Protein AF-S4P9B8-F1 (afdb_monomer_lite)

InterPro domains:
  IPR052207 Max-like/E-box-binding transcription factors [PTHR15741] (2-74)

Structure (mmCIF, N/CA/C/O backbone):
data_AF-S4P9B8-F1
#
_entry.id   AF-S4P9B8-F1
#
loop_
_atom_site.group_PDB
_atom_site.id
_atom_site.type_symbol
_atom_site.label_atom_id
_atom_site.label_alt_id
_atom_site.label_comp_id
_atom_site.label_asym_id
_atom_site.label_entity_id
_atom_site.label_seq_id
_atom_site.pdbx_PDB_ins_code
_atom_site.Cartn_x
_atom_site.Cartn_y
_atom_site.Cartn_z
_atom_site.occupancy
_atom_site.B_iso_or_equiv
_atom_site.auth_seq_id
_atom_site.auth_comp_id
_atom_site.auth_asym_id
_atom_site.auth_atom_id
_atom_site.pdbx_PDB_model_num
ATOM 1 N N . MET A 1 1 ? 5.210 14.756 41.076 1.00 54.75 1 MET A N 1
ATOM 2 C CA . MET A 1 1 ? 4.524 14.695 39.761 1.00 54.75 1 MET A CA 1
ATOM 3 C C . MET A 1 1 ? 4.088 13.280 39.371 1.00 54.75 1 MET A C 1
ATOM 5 O O . MET A 1 1 ? 3.018 13.149 38.800 1.00 54.75 1 MET A O 1
ATOM 9 N N . GLN A 1 2 ? 4.837 12.229 39.725 1.00 55.94 2 GLN A N 1
ATOM 10 C CA . GLN A 1 2 ? 4.508 10.830 39.395 1.00 55.94 2 GLN A CA 1
ATOM 11 C C . GLN A 1 2 ? 3.182 10.325 40.001 1.00 55.94 2 GLN A C 1
ATOM 13 O O . GLN A 1 2 ? 2.366 9.750 39.290 1.00 55.94 2 GLN A O 1
ATOM 18 N N . ALA A 1 3 ? 2.905 10.659 41.266 1.00 63.97 3 ALA A N 1
ATOM 19 C CA . ALA A 1 3 ? 1.678 10.243 41.956 1.00 63.97 3 ALA A CA 1
ATOM 20 C C . ALA A 1 3 ? 0.375 10.754 41.303 1.00 63.97 3 ALA A C 1
ATOM 22 O O . ALA A 1 3 ? -0.666 10.117 41.420 1.00 63.97 3 ALA A O 1
ATOM 23 N N . ASN A 1 4 ? 0.425 11.893 40.602 1.00 68.50 4 ASN A N 1
ATOM 24 C CA . ASN A 1 4 ? -0.734 12.448 39.898 1.00 68.50 4 ASN A CA 1
ATOM 25 C C . ASN A 1 4 ? -1.006 11.664 38.599 1.00 68.50 4 ASN A C 1
ATOM 27 O O . ASN A 1 4 ? -2.139 11.271 38.338 1.00 68.50 4 ASN A O 1
ATOM 31 N N . TYR A 1 5 ? 0.049 11.325 37.849 1.00 68.31 5 TYR A N 1
ATOM 32 C CA . TYR A 1 5 ? -0.064 10.501 36.643 1.00 68.31 5 TYR A CA 1
ATOM 33 C C . TYR A 1 5 ? -0.652 9.117 36.947 1.00 68.31 5 TYR A C 1
ATOM 35 O O . TYR A 1 5 ? -1.571 8.669 36.268 1.00 68.31 5 TYR A O 1
ATOM 43 N N . GLU A 1 6 ? -0.194 8.466 38.018 1.00 74.50 6 GLU A N 1
ATOM 44 C CA . GLU A 1 6 ? -0.714 7.156 38.428 1.00 74.50 6 GLU A CA 1
ATOM 45 C C . GLU A 1 6 ? -2.194 7.203 38.832 1.00 74.50 6 GLU A C 1
ATOM 47 O O . GLU A 1 6 ? -2.940 6.263 38.555 1.00 74.50 6 GLU A O 1
ATOM 52 N N . GLN A 1 7 ? -2.638 8.296 39.458 1.00 73.12 7 GLN A N 1
ATOM 53 C CA . GLN A 1 7 ? -4.046 8.496 39.806 1.00 73.12 7 GLN A CA 1
ATOM 54 C C . GLN A 1 7 ? -4.913 8.730 38.566 1.00 73.12 7 GLN A C 1
ATOM 56 O O . GLN A 1 7 ? -5.989 8.144 38.470 1.00 73.12 7 GLN A O 1
ATOM 61 N N . ILE A 1 8 ? -4.430 9.509 37.592 1.00 71.19 8 ILE A N 1
ATOM 62 C 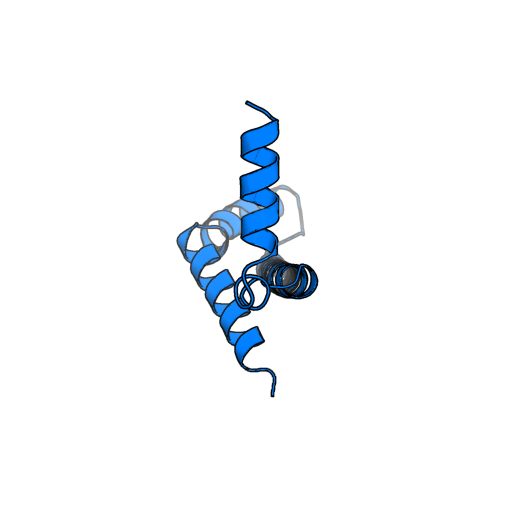CA . ILE A 1 8 ? -5.124 9.723 36.313 1.00 71.19 8 ILE A CA 1
ATOM 63 C C . ILE A 1 8 ? -5.240 8.406 35.536 1.00 71.19 8 ILE A C 1
ATOM 65 O O . ILE A 1 8 ? -6.322 8.076 35.055 1.00 71.19 8 ILE A O 1
ATOM 69 N N . VAL A 1 9 ? -4.162 7.617 35.461 1.00 69.44 9 VAL A N 1
ATOM 70 C CA . VAL A 1 9 ? -4.163 6.305 34.792 1.00 69.44 9 VAL A CA 1
ATOM 71 C C . VAL A 1 9 ? -5.154 5.354 35.467 1.00 69.44 9 VAL A C 1
ATOM 73 O O . VAL A 1 9 ? -5.984 4.750 34.790 1.00 69.44 9 VAL A O 1
ATOM 76 N N . LYS A 1 10 ? -5.137 5.255 36.802 1.00 68.75 10 LYS A N 1
ATOM 77 C CA . LYS A 1 10 ? -6.091 4.412 37.542 1.00 68.75 10 LYS A CA 1
ATOM 78 C C . LYS A 1 10 ? -7.539 4.862 37.339 1.00 68.75 10 LYS A C 1
ATOM 80 O O . LYS A 1 10 ? -8.396 4.008 37.132 1.00 68.75 10 LYS A O 1
ATOM 85 N N . ALA A 1 11 ? -7.795 6.171 37.330 1.00 64.06 11 ALA A N 1
ATOM 86 C CA . ALA A 1 11 ? -9.124 6.727 37.089 1.00 64.06 11 ALA A CA 1
ATOM 87 C C . ALA A 1 11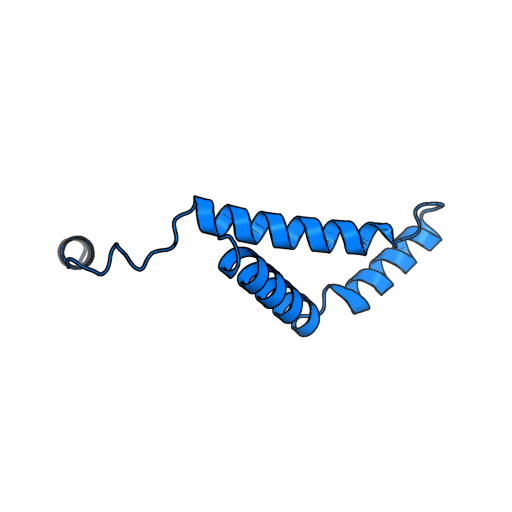 ? -9.629 6.439 35.664 1.00 64.06 11 ALA A C 1
ATOM 89 O O . ALA A 1 11 ? -10.794 6.096 35.491 1.00 64.06 11 ALA A O 1
ATOM 90 N N . GLN A 1 12 ? -8.760 6.501 34.648 1.00 61.72 12 GLN A N 1
ATOM 91 C CA . GLN A 1 12 ? -9.109 6.129 33.270 1.00 61.72 12 GLN A CA 1
ATOM 92 C C . GLN A 1 12 ? -9.444 4.639 33.121 1.00 61.72 12 GLN A C 1
ATOM 94 O O . GLN A 1 12 ? -10.288 4.284 32.302 1.00 61.72 12 GLN A O 1
ATOM 99 N N . HIS A 1 13 ? -8.808 3.770 33.911 1.00 58.91 13 HIS A N 1
ATOM 100 C CA . HIS A 1 13 ? -9.112 2.338 33.936 1.00 58.91 13 HIS A CA 1
ATOM 101 C C . HIS A 1 13 ? -10.373 1.990 34.742 1.00 58.91 13 HIS A C 1
ATOM 103 O O . HIS A 1 13 ? -10.963 0.940 34.500 1.00 58.91 13 HIS A O 1
ATOM 109 N N . SER A 1 14 ? -10.797 2.843 35.681 1.00 58.44 14 SER A N 1
ATOM 110 C CA . SER A 1 14 ? -11.949 2.586 36.553 1.00 58.44 14 SER A CA 1
ATOM 111 C C . SER A 1 14 ? -13.285 3.113 36.026 1.00 58.44 14 SER A C 1
ATOM 113 O O . SER A 1 14 ? -14.289 2.934 36.708 1.00 58.44 14 SER A O 1
ATOM 115 N N . VAL A 1 15 ? -13.330 3.778 34.864 1.00 55.38 15 VAL A N 1
ATOM 116 C CA . VAL A 1 15 ? -14.594 4.219 34.248 1.00 55.38 15 VAL A CA 1
ATOM 117 C C . VAL A 1 15 ? -15.224 3.037 33.498 1.00 55.38 15 VAL A C 1
ATOM 119 O O . VAL A 1 15 ? -14.694 2.638 32.454 1.00 55.38 15 VAL A O 1
ATOM 122 N N . PRO A 1 16 ? -16.351 2.477 33.978 1.00 47.19 16 PRO A N 1
ATOM 123 C CA . PRO A 1 16 ? -17.079 1.443 33.250 1.00 47.19 16 PRO A CA 1
ATOM 124 C C . PRO A 1 16 ? -17.572 2.051 31.929 1.00 47.19 16 PRO A C 1
ATOM 126 O O . PRO A 1 16 ? -18.227 3.091 31.941 1.00 47.19 16 PRO A O 1
ATOM 129 N N . GLY A 1 17 ? -17.189 1.454 30.798 1.00 51.81 17 GLY A N 1
ATOM 130 C CA . GLY A 1 17 ?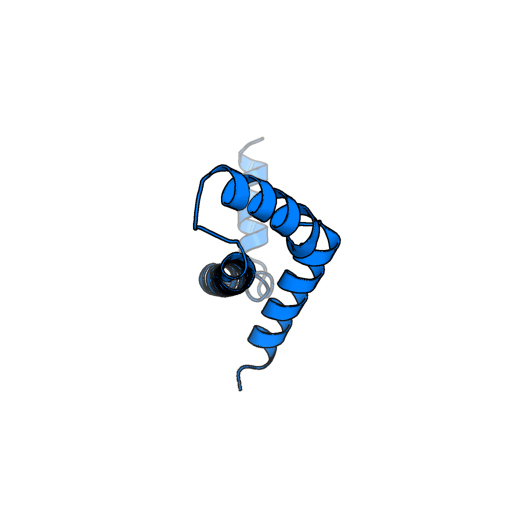 -17.551 1.907 29.446 1.00 51.81 17 GLY A CA 1
ATOM 131 C C . GLY A 1 17 ? -16.401 2.479 28.601 1.00 51.81 17 GLY A C 1
ATOM 132 O O . GLY A 1 17 ? -16.506 2.500 27.380 1.00 51.81 17 GLY A O 1
ATOM 133 N N . HIS A 1 18 ? -15.262 2.880 29.188 1.00 50.19 18 HIS A N 1
ATOM 134 C CA . HIS A 1 18 ? -14.091 3.331 28.400 1.00 50.19 18 HIS A CA 1
ATOM 135 C C . HIS A 1 18 ? -13.204 2.180 27.896 1.00 50.19 18 HIS A C 1
ATOM 137 O O . HIS A 1 18 ? -12.441 2.341 26.942 1.00 50.19 18 HIS A O 1
ATOM 143 N N . SER A 1 19 ? -13.285 1.018 28.539 1.00 51.03 19 SER A N 1
ATOM 144 C CA . SER A 1 19 ? -12.606 -0.213 28.127 1.00 51.03 19 SER A CA 1
ATOM 145 C C . SER A 1 19 ? -13.307 -0.910 26.957 1.00 51.03 19 SER A C 1
ATOM 147 O O . SER A 1 19 ? -12.624 -1.539 26.156 1.00 51.03 19 SER A O 1
ATOM 149 N N . GLU A 1 20 ? -14.627 -0.754 26.811 1.00 52.62 20 GLU A N 1
ATOM 150 C CA . GLU A 1 20 ? -15.420 -1.377 25.734 1.00 52.62 20 GLU A CA 1
ATOM 151 C C . GLU A 1 20 ? -15.197 -0.733 24.361 1.00 52.62 20 GLU A C 1
ATOM 153 O O . GLU A 1 20 ? -15.416 -1.369 23.336 1.00 52.62 20 GLU A O 1
ATOM 158 N N . GLN A 1 21 ? -14.711 0.510 24.316 1.00 56.16 21 GLN A N 1
ATOM 159 C CA . GLN A 1 21 ? -14.482 1.229 23.060 1.00 56.16 21 GLN A CA 1
ATOM 160 C C . GLN A 1 21 ? -13.058 1.052 22.503 1.00 56.16 21 GLN A C 1
ATOM 162 O O . GLN A 1 21 ? -12.712 1.614 21.461 1.00 56.16 21 GLN A O 1
ATOM 167 N N . ARG A 1 22 ? -12.198 0.290 23.192 1.00 66.62 22 ARG A N 1
ATOM 168 C CA . ARG A 1 22 ? -10.834 0.013 22.729 1.00 66.62 22 ARG A CA 1
ATOM 169 C C . ARG A 1 22 ? -10.851 -1.219 21.831 1.00 66.62 22 ARG A C 1
ATOM 171 O O . ARG A 1 22 ? -11.076 -2.323 22.311 1.00 66.62 22 ARG A O 1
ATOM 178 N N . LEU A 1 23 ? -10.559 -1.019 20.543 1.00 73.75 23 LEU A N 1
ATOM 179 C CA . LEU A 1 23 ? -10.281 -2.117 19.613 1.00 73.75 23 LEU A CA 1
ATOM 180 C C . LEU A 1 23 ? -9.220 -3.036 20.219 1.00 73.75 23 LEU A C 1
ATOM 182 O O . LEU A 1 23 ? -8.180 -2.551 20.694 1.00 73.75 23 LEU A O 1
ATOM 186 N N . THR A 1 24 ? -9.475 -4.342 20.186 1.00 84.75 24 THR A N 1
ATOM 187 C CA . THR A 1 24 ? -8.486 -5.310 20.648 1.00 84.75 24 THR A CA 1
ATOM 188 C C . THR A 1 24 ? -7.264 -5.246 19.736 1.00 84.75 24 THR A C 1
ATOM 190 O O . THR A 1 24 ? -7.358 -4.868 18.565 1.00 84.75 24 THR A O 1
ATOM 193 N N . ASP A 1 25 ? -6.090 -5.611 20.247 1.00 86.62 25 ASP A N 1
ATOM 194 C CA . ASP A 1 25 ? -4.909 -5.689 19.383 1.00 86.62 25 ASP A CA 1
ATOM 195 C C . ASP A 1 25 ? -5.115 -6.713 18.262 1.00 86.62 25 ASP A C 1
ATOM 197 O O . ASP A 1 25 ? -4.651 -6.495 17.148 1.00 86.62 25 ASP A O 1
ATOM 201 N N . GLN A 1 26 ? -5.902 -7.765 18.509 1.00 86.00 26 GLN A N 1
ATOM 202 C CA . GLN A 1 26 ? -6.293 -8.728 17.484 1.00 86.00 26 GLN A CA 1
ATOM 203 C C . GLN A 1 26 ? -7.077 -8.070 16.339 1.00 86.00 26 GLN A C 1
ATOM 205 O O . GLN A 1 26 ? -6.784 -8.342 15.176 1.00 86.00 26 GLN A O 1
ATOM 210 N N . ASP A 1 27 ? -8.020 -7.175 16.639 1.00 85.38 27 ASP A N 1
ATOM 211 C CA . ASP A 1 27 ? -8.773 -6.448 15.609 1.00 85.38 27 ASP A CA 1
ATOM 212 C C . ASP A 1 27 ? -7.859 -5.518 14.806 1.00 85.38 27 ASP A C 1
ATOM 214 O O . ASP A 1 27 ? -7.944 -5.460 13.578 1.00 85.38 27 ASP A O 1
ATOM 218 N N . LYS A 1 28 ? -6.913 -4.845 15.476 1.00 88.31 28 LYS A N 1
ATOM 219 C CA . LYS A 1 28 ? -5.898 -4.021 14.798 1.00 88.31 28 LYS A CA 1
ATOM 220 C C . LYS A 1 28 ? -5.020 -4.864 13.875 1.00 88.31 28 LYS A C 1
ATOM 222 O O . LYS A 1 28 ? -4.765 -4.451 12.747 1.00 88.31 28 LYS A O 1
ATOM 227 N N . PHE A 1 29 ? -4.584 -6.042 14.330 1.00 93.31 29 PHE A N 1
ATOM 228 C CA . PHE A 1 29 ? -3.783 -6.960 13.522 1.00 93.31 29 PHE A CA 1
ATOM 229 C C . PHE A 1 29 ? -4.552 -7.482 12.310 1.00 93.31 29 PHE A C 1
ATOM 231 O O . PHE A 1 29 ? -3.969 -7.552 11.235 1.00 93.31 29 PHE A O 1
ATOM 238 N N . ARG A 1 30 ? -5.852 -7.777 12.438 1.00 91.44 30 ARG A N 1
ATOM 239 C CA . ARG A 1 30 ? -6.687 -8.186 11.293 1.00 91.44 30 ARG A CA 1
ATOM 240 C C . ARG A 1 30 ? -6.786 -7.091 10.237 1.00 91.44 30 ARG A C 1
ATOM 242 O O . ARG A 1 30 ? -6.626 -7.372 9.054 1.00 91.44 30 ARG A O 1
ATOM 249 N N . VAL A 1 31 ? -7.000 -5.843 10.656 1.00 91.50 31 VAL A N 1
ATOM 250 C CA . VAL A 1 31 ? -7.020 -4.701 9.729 1.00 91.50 31 VAL A CA 1
ATOM 251 C C . VAL A 1 31 ? -5.654 -4.514 9.076 1.00 91.50 31 VAL A C 1
ATOM 253 O O . VAL A 1 31 ? -5.580 -4.353 7.862 1.00 91.50 31 VAL A O 1
ATOM 256 N N . PHE A 1 32 ? -4.572 -4.567 9.857 1.00 94.56 32 PHE A N 1
ATOM 257 C CA . PHE A 1 32 ? -3.216 -4.462 9.325 1.00 94.56 32 PHE A CA 1
ATOM 258 C C . PHE A 1 32 ? -2.927 -5.556 8.295 1.00 94.56 32 PHE A C 1
ATOM 260 O O . PHE A 1 32 ? -2.459 -5.249 7.204 1.00 94.56 32 PHE A O 1
ATOM 267 N N . GLN A 1 33 ? -3.263 -6.807 8.609 1.00 95.94 33 GLN A N 1
ATOM 268 C CA . GLN A 1 33 ? -3.095 -7.930 7.696 1.00 95.94 33 GLN A CA 1
ATOM 269 C C . GLN A 1 33 ? -3.870 -7.700 6.395 1.00 95.94 33 GLN A C 1
ATOM 271 O O . GLN A 1 33 ? -3.269 -7.747 5.332 1.00 95.94 33 GLN A O 1
ATOM 276 N N . GLY A 1 34 ? -5.155 -7.333 6.466 1.00 95.81 34 GLY A N 1
ATOM 277 C CA . GLY A 1 34 ? -5.947 -7.060 5.264 1.00 95.81 34 GLY A CA 1
ATOM 278 C C . GLY A 1 34 ? -5.390 -5.913 4.412 1.00 95.81 34 GLY A C 1
ATOM 279 O O . GLY A 1 34 ? -5.464 -5.960 3.189 1.00 95.81 34 GLY A O 1
ATOM 280 N N . VAL A 1 35 ? -4.790 -4.890 5.031 1.00 96.19 35 VAL A N 1
ATOM 281 C CA . VAL A 1 35 ? -4.096 -3.819 4.295 1.00 96.19 35 VAL A CA 1
ATOM 282 C C . VAL A 1 35 ? -2.845 -4.354 3.596 1.00 96.19 35 VAL A C 1
ATOM 284 O O . VAL A 1 35 ? -2.628 -4.040 2.427 1.00 96.19 35 VAL A O 1
ATOM 287 N N . MET A 1 36 ? -2.037 -5.160 4.288 1.00 97.25 36 MET A N 1
ATOM 288 C CA . MET A 1 36 ? -0.817 -5.747 3.727 1.00 97.25 36 MET A CA 1
ATOM 289 C C . MET A 1 36 ? -1.124 -6.725 2.590 1.00 97.25 36 MET A C 1
ATOM 291 O O . MET A 1 36 ? -0.458 -6.655 1.562 1.00 97.25 36 MET A O 1
ATOM 295 N N . ASP A 1 37 ? -2.156 -7.559 2.735 1.00 97.38 37 ASP A N 1
ATOM 296 C CA . ASP A 1 37 ? -2.587 -8.520 1.714 1.00 97.38 37 ASP A CA 1
ATOM 297 C C . ASP A 1 37 ? -2.983 -7.792 0.421 1.00 97.38 37 ASP A C 1
ATOM 299 O O . ASP A 1 37 ? -2.468 -8.088 -0.651 1.00 97.38 37 ASP A O 1
ATOM 303 N N . LYS A 1 38 ? -3.804 -6.740 0.516 1.00 96.44 38 LYS A N 1
ATOM 304 C CA . LYS A 1 38 ? -4.215 -5.956 -0.662 1.00 96.44 38 LYS A CA 1
ATOM 305 C C . LYS A 1 38 ? -3.049 -5.204 -1.317 1.00 96.44 38 LYS A C 1
ATOM 307 O O . LYS A 1 38 ? -3.034 -5.039 -2.536 1.00 96.44 38 LYS A O 1
ATOM 312 N N . LEU A 1 39 ? -2.089 -4.711 -0.526 1.00 97.12 39 LEU A N 1
ATOM 313 C CA . LEU A 1 39 ? -0.869 -4.105 -1.071 1.00 97.12 39 LEU A CA 1
ATOM 314 C C . LEU A 1 39 ? -0.027 -5.148 -1.806 1.00 97.12 39 LEU A C 1
ATOM 316 O O . LEU A 1 39 ? 0.465 -4.855 -2.894 1.00 97.12 39 LEU A O 1
ATOM 320 N N . PHE A 1 40 ? 0.098 -6.351 -1.249 1.00 96.94 40 PHE A N 1
ATOM 321 C CA . PHE A 1 40 ? 0.800 -7.458 -1.885 1.00 96.94 40 PHE A CA 1
ATOM 322 C C . PHE A 1 40 ? 0.130 -7.871 -3.202 1.00 96.94 40 PHE A C 1
ATOM 324 O O . PHE A 1 40 ? 0.809 -7.906 -4.223 1.00 96.94 40 PHE A O 1
ATOM 331 N N . ASP A 1 41 ? -1.195 -8.045 -3.214 1.00 96.81 41 ASP A N 1
ATOM 332 C CA . ASP A 1 41 ? -1.963 -8.354 -4.429 1.00 96.81 41 ASP A CA 1
ATOM 333 C C . ASP A 1 41 ? -1.716 -7.308 -5.529 1.00 96.81 41 ASP A C 1
ATOM 335 O O . ASP A 1 41 ? -1.501 -7.639 -6.692 1.00 96.81 41 ASP A O 1
ATOM 339 N N . SER A 1 42 ? -1.698 -6.018 -5.170 1.00 96.31 42 SER A N 1
ATOM 340 C CA . SER A 1 42 ? -1.404 -4.956 -6.142 1.00 96.31 42 SER A CA 1
ATOM 341 C C . SER A 1 42 ? 0.041 -5.003 -6.653 1.00 96.31 42 SER A C 1
ATOM 343 O O . SER A 1 42 ? 0.307 -4.652 -7.804 1.00 96.31 42 SER A O 1
ATOM 345 N N . PHE A 1 43 ? 0.976 -5.452 -5.814 1.00 97.19 43 PHE A N 1
ATOM 346 C CA . PHE A 1 43 ? 2.390 -5.568 -6.150 1.00 97.19 43 PHE A CA 1
ATOM 347 C C . PHE A 1 43 ? 2.666 -6.723 -7.117 1.00 97.19 43 PHE A C 1
ATOM 349 O O . PHE A 1 43 ? 3.628 -6.645 -7.876 1.00 97.19 43 PHE A O 1
ATOM 356 N N . GLU A 1 44 ? 1.815 -7.754 -7.174 1.00 95.56 44 GLU A N 1
ATOM 357 C CA . GLU A 1 44 ? 1.953 -8.844 -8.156 1.00 95.56 44 GLU A CA 1
ATOM 358 C C . GLU A 1 44 ? 1.917 -8.354 -9.614 1.00 95.56 44 GLU A C 1
ATOM 360 O O . GLU A 1 44 ? 2.415 -9.032 -10.511 1.00 95.56 44 GLU A O 1
ATOM 365 N N . SER A 1 45 ? 1.385 -7.151 -9.861 1.00 93.69 45 SER A N 1
ATOM 366 C CA . SER A 1 45 ? 1.422 -6.506 -11.179 1.00 93.69 45 SER A CA 1
ATOM 367 C C . SER A 1 45 ? 2.811 -5.989 -11.595 1.00 93.69 45 SER A C 1
ATOM 369 O O . SER A 1 4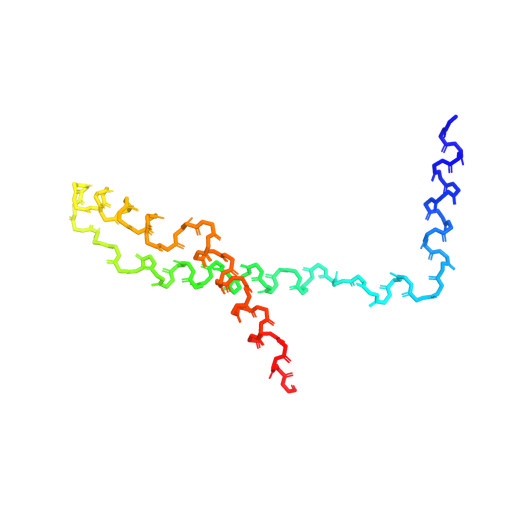5 ? 3.013 -5.648 -12.763 1.00 93.69 45 SER A O 1
ATOM 371 N N . VAL A 1 46 ? 3.779 -5.926 -10.672 1.00 96.56 46 VAL A N 1
ATOM 372 C CA . VAL A 1 46 ? 5.126 -5.402 -10.927 1.00 96.56 46 VAL A CA 1
ATOM 373 C C . VAL A 1 46 ? 5.977 -6.449 -11.663 1.00 96.56 46 VAL A C 1
ATOM 375 O O . VAL A 1 46 ? 6.153 -7.562 -11.164 1.00 96.56 46 VAL A O 1
ATOM 378 N N . PRO A 1 47 ? 6.570 -6.116 -12.827 1.00 94.25 47 PRO A N 1
ATOM 379 C CA . PRO A 1 47 ? 7.393 -7.053 -13.588 1.00 94.25 47 PRO A CA 1
ATOM 380 C C . PRO A 1 47 ? 8.676 -7.424 -12.834 1.00 94.25 47 PRO A C 1
ATOM 382 O O . PRO A 1 47 ? 9.358 -6.562 -12.286 1.00 94.25 47 PRO A O 1
ATOM 385 N N . THR A 1 48 ? 9.047 -8.706 -12.848 1.00 94.88 48 THR A N 1
ATOM 386 C CA . THR A 1 48 ? 10.211 -9.242 -12.110 1.00 94.88 48 THR A CA 1
ATOM 387 C C . THR A 1 48 ? 11.295 -9.834 -13.017 1.00 94.88 48 THR A C 1
ATOM 389 O O . THR A 1 48 ? 12.247 -10.452 -12.544 1.00 94.88 48 THR A O 1
ATOM 392 N N . ASN A 1 49 ? 11.187 -9.623 -14.330 1.00 94.00 49 ASN A N 1
ATOM 393 C CA . ASN A 1 49 ? 12.037 -10.249 -15.344 1.00 94.00 49 ASN A CA 1
ATOM 394 C C . ASN A 1 49 ? 13.512 -9.828 -15.259 1.00 94.00 49 ASN A C 1
ATOM 396 O O . ASN A 1 49 ? 14.405 -10.641 -15.493 1.00 94.00 49 ASN A O 1
ATOM 400 N N . ASN A 1 50 ? 13.781 -8.555 -14.963 1.00 96.38 50 ASN A N 1
ATOM 401 C CA . ASN A 1 50 ? 15.126 -8.024 -14.762 1.00 96.38 50 ASN A CA 1
ATOM 402 C C . ASN A 1 50 ? 15.091 -6.775 -13.871 1.00 96.38 50 ASN A C 1
ATOM 404 O O . ASN A 1 50 ? 14.037 -6.185 -13.650 1.00 96.38 50 ASN A O 1
ATOM 408 N N . PHE A 1 51 ? 16.256 -6.348 -13.378 1.00 96.50 51 PHE A N 1
ATOM 409 C CA . PHE A 1 51 ? 16.347 -5.224 -12.443 1.00 96.50 51 PHE A CA 1
ATOM 410 C C . PHE A 1 51 ? 15.855 -3.890 -13.026 1.00 96.50 51 PHE A C 1
ATOM 412 O O . PHE A 1 51 ? 15.267 -3.093 -12.297 1.00 96.50 51 PHE A O 1
ATOM 419 N N . ALA A 1 52 ? 16.080 -3.628 -14.317 1.00 96.94 52 ALA A N 1
ATOM 420 C CA . ALA A 1 52 ? 15.671 -2.366 -14.933 1.00 96.94 52 ALA A CA 1
ATOM 421 C C . ALA A 1 52 ? 14.140 -2.264 -15.011 1.00 96.94 52 ALA A C 1
ATOM 423 O O . ALA A 1 52 ? 13.567 -1.263 -14.590 1.00 96.94 52 ALA A O 1
ATOM 424 N N . GLU A 1 53 ? 13.478 -3.329 -15.465 1.00 96.06 53 GLU A N 1
ATOM 425 C CA . GLU A 1 53 ? 12.013 -3.406 -15.492 1.00 96.06 53 GLU A CA 1
ATOM 426 C C . GLU A 1 53 ? 11.416 -3.421 -14.087 1.00 96.06 53 GLU A C 1
ATOM 428 O O . GLU A 1 53 ? 10.464 -2.692 -13.827 1.00 96.06 53 GLU A O 1
ATOM 433 N N . PHE A 1 54 ? 12.007 -4.186 -13.167 1.00 97.50 54 PHE A N 1
ATOM 434 C CA . PHE A 1 54 ? 11.546 -4.254 -11.786 1.00 97.50 54 PHE A CA 1
ATOM 435 C C . PHE A 1 54 ? 11.645 -2.901 -11.088 1.00 97.50 54 PHE A C 1
ATOM 437 O O . PHE A 1 54 ? 10.665 -2.434 -10.523 1.00 97.50 54 PHE A O 1
ATOM 444 N N . SER A 1 55 ? 12.797 -2.229 -11.157 1.00 96.88 55 SER A N 1
ATOM 445 C CA . SER A 1 55 ? 12.972 -0.921 -10.515 1.00 96.88 55 SER A CA 1
ATOM 446 C C . SER A 1 55 ? 12.007 0.128 -11.077 1.00 96.88 55 SER A C 1
ATOM 448 O O . SER A 1 55 ? 11.365 0.825 -10.295 1.00 96.88 55 SER A O 1
ATOM 450 N N . ALA A 1 56 ? 11.824 0.191 -12.401 1.00 96.25 56 ALA A N 1
ATOM 451 C CA . ALA A 1 56 ? 10.832 1.068 -13.026 1.00 96.25 56 ALA A CA 1
ATOM 452 C C . ALA A 1 56 ? 9.389 0.701 -12.626 1.00 96.25 56 ALA A C 1
ATOM 454 O O . ALA A 1 56 ? 8.591 1.580 -12.301 1.00 96.25 56 ALA A O 1
ATOM 455 N N . GLY A 1 57 ? 9.066 -0.593 -12.595 1.00 97.31 57 GLY A N 1
ATOM 456 C CA . GLY A 1 57 ? 7.763 -1.102 -12.174 1.00 97.31 57 GLY A CA 1
ATOM 457 C C . GLY A 1 57 ? 7.439 -0.775 -10.716 1.00 97.31 57 GLY A C 1
ATOM 458 O O . GLY A 1 57 ? 6.325 -0.351 -10.423 1.00 97.31 57 GLY A O 1
ATOM 459 N N . VAL A 1 58 ? 8.419 -0.879 -9.812 1.00 97.56 58 VAL A N 1
ATOM 460 C CA . VAL A 1 58 ? 8.267 -0.497 -8.400 1.00 97.56 58 VAL A CA 1
ATOM 461 C C . VAL A 1 58 ? 7.958 0.994 -8.265 1.00 97.56 58 VAL A C 1
ATOM 463 O O . VAL A 1 58 ? 7.080 1.351 -7.481 1.00 97.56 58 VAL A O 1
ATOM 466 N N . PHE A 1 59 ? 8.626 1.871 -9.025 1.00 96.56 59 PHE A N 1
ATOM 467 C CA . PHE A 1 59 ? 8.307 3.305 -9.005 1.00 96.56 59 PHE A CA 1
ATOM 468 C C . PHE A 1 59 ? 6.872 3.574 -9.464 1.00 96.56 59 PHE A C 1
ATOM 470 O O . PHE A 1 59 ? 6.138 4.273 -8.767 1.00 96.56 59 PHE A O 1
ATOM 477 N N . ASN A 1 60 ? 6.447 2.962 -10.572 1.00 96.44 60 ASN A N 1
ATOM 478 C CA . ASN A 1 60 ? 5.072 3.093 -11.060 1.00 96.44 60 ASN A CA 1
ATOM 479 C C . ASN A 1 60 ? 4.055 2.599 -10.018 1.00 96.44 60 ASN A C 1
ATOM 481 O O . ASN A 1 60 ? 3.078 3.288 -9.730 1.00 96.44 60 ASN A O 1
ATOM 485 N N . TRP A 1 61 ? 4.319 1.450 -9.388 1.00 97.62 61 TRP A N 1
ATOM 486 C CA . TRP A 1 61 ? 3.464 0.908 -8.333 1.00 97.62 61 TRP A CA 1
ATOM 487 C C . TRP A 1 61 ? 3.368 1.844 -7.122 1.00 97.62 61 TRP A C 1
ATOM 489 O O . TRP A 1 61 ? 2.270 2.107 -6.627 1.00 97.62 61 TRP A O 1
ATOM 499 N N . LEU A 1 62 ? 4.492 2.412 -6.672 1.00 97.31 62 LEU A N 1
ATOM 500 C CA . LEU A 1 62 ? 4.500 3.388 -5.580 1.00 97.31 62 LEU A CA 1
ATOM 501 C C . LEU A 1 62 ? 3.660 4.627 -5.919 1.00 97.31 62 LEU A C 1
ATOM 503 O O . LEU A 1 62 ? 2.912 5.127 -5.075 1.00 97.31 62 LEU A O 1
ATOM 507 N N . GLU A 1 63 ? 3.764 5.122 -7.151 1.00 95.94 63 GLU A N 1
ATOM 508 C CA . GLU A 1 63 ? 3.021 6.294 -7.603 1.00 95.94 63 GLU A CA 1
ATOM 509 C C . GLU A 1 63 ? 1.527 6.026 -7.803 1.00 95.94 63 GLU A C 1
ATOM 511 O O . GLU A 1 63 ? 0.722 6.950 -7.677 1.00 95.94 63 GLU A O 1
ATOM 516 N N . GLU A 1 64 ? 1.120 4.801 -8.101 1.00 95.06 64 GLU A N 1
ATOM 517 C CA . GLU A 1 64 ? -0.284 4.466 -8.340 1.00 95.06 64 GLU A CA 1
ATOM 518 C C . GLU A 1 64 ? -0.995 4.016 -7.050 1.00 95.06 64 GLU A C 1
ATOM 520 O O . GLU A 1 64 ? -2.043 4.560 -6.676 1.00 95.06 64 GLU A O 1
ATOM 525 N N . TYR A 1 65 ? -0.382 3.095 -6.303 1.00 95.88 65 TYR A N 1
ATOM 526 C CA . TYR A 1 65 ? -1.016 2.388 -5.186 1.00 95.88 65 TYR A CA 1
ATOM 527 C C . TYR A 1 65 ? -0.613 2.930 -3.808 1.00 95.88 65 TYR A C 1
ATOM 529 O O . TYR A 1 65 ? -1.413 2.867 -2.871 1.00 95.88 65 TYR A O 1
ATOM 537 N N . CYS A 1 66 ? 0.571 3.540 -3.674 1.00 96.25 66 CYS A N 1
ATOM 538 C CA . CYS A 1 66 ? 1.119 3.958 -2.373 1.00 96.25 66 CYS A CA 1
ATOM 539 C C . CYS A 1 66 ? 0.992 5.461 -2.078 1.00 96.25 66 C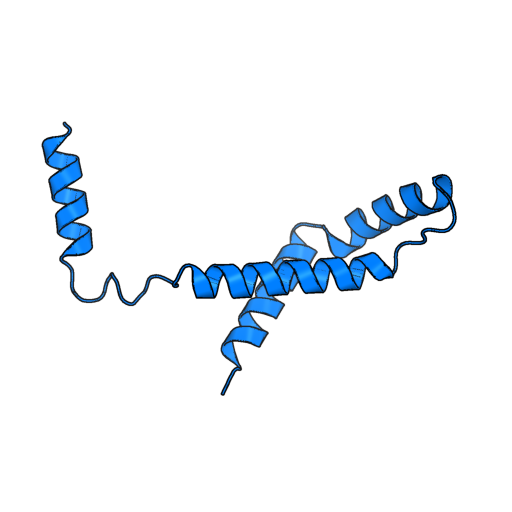YS A C 1
ATOM 541 O O . CYS A 1 66 ? 1.524 5.951 -1.078 1.00 96.25 66 CYS A O 1
ATOM 543 N N . LYS A 1 67 ? 0.251 6.216 -2.898 1.00 96.62 67 LYS A N 1
ATOM 544 C CA . LYS A 1 67 ? -0.095 7.611 -2.583 1.00 96.62 67 LYS A CA 1
ATOM 545 C C . LYS A 1 67 ? -0.968 7.689 -1.320 1.00 96.62 67 LYS A C 1
ATOM 547 O O . LYS A 1 67 ? -1.803 6.808 -1.105 1.00 96.62 67 LYS A O 1
ATOM 552 N N . PRO A 1 68 ? -0.873 8.767 -0.515 1.00 96.94 68 PRO A N 1
ATOM 553 C CA . PRO A 1 68 ? -1.658 8.910 0.716 1.00 96.94 68 PRO A CA 1
ATOM 554 C C . PRO A 1 68 ? -3.168 8.712 0.520 1.00 96.94 68 PRO A C 1
ATOM 556 O O . PRO A 1 68 ? -3.834 8.110 1.359 1.00 96.94 68 PRO A O 1
ATOM 559 N N . GLN A 1 69 ? -3.713 9.194 -0.599 1.00 95.94 69 GLN A N 1
ATOM 560 C CA . GLN A 1 69 ? -5.122 9.037 -0.952 1.00 95.94 69 GLN A CA 1
ATOM 561 C C . GLN A 1 69 ? -5.468 7.577 -1.273 1.00 95.94 69 GLN A C 1
ATOM 563 O O . GLN A 1 69 ? -6.477 7.081 -0.773 1.00 95.94 69 GLN A O 1
ATOM 568 N N . SER A 1 70 ? -4.628 6.885 -2.050 1.00 95.44 70 SER A N 1
ATOM 569 C CA . SER A 1 70 ? -4.801 5.467 -2.393 1.00 95.44 70 SER A CA 1
ATOM 570 C C . SER A 1 70 ? -4.756 4.591 -1.140 1.00 95.44 70 SER A C 1
ATOM 572 O O . SER A 1 70 ? -5.681 3.817 -0.899 1.00 95.44 70 SER A O 1
ATOM 574 N N . LEU A 1 71 ? -3.761 4.801 -0.270 1.00 96.25 71 LEU A N 1
ATOM 575 C CA . LEU A 1 71 ? -3.637 4.090 1.006 1.00 96.25 71 LEU A CA 1
ATOM 576 C C . LEU A 1 71 ? -4.822 4.361 1.937 1.00 96.25 71 LEU A C 1
ATOM 578 O O . LEU A 1 71 ? -5.336 3.445 2.574 1.00 96.25 71 LEU A O 1
ATOM 582 N N . ARG A 1 72 ? -5.308 5.605 2.003 1.00 95.81 72 ARG A N 1
ATOM 583 C CA . ARG A 1 72 ? -6.492 5.935 2.803 1.00 95.81 72 ARG A CA 1
ATOM 584 C C . ARG A 1 72 ? -7.732 5.202 2.293 1.00 95.81 72 ARG A C 1
ATOM 586 O O . ARG A 1 72 ? -8.470 4.634 3.096 1.00 95.81 72 ARG A O 1
ATOM 593 N N . THR A 1 73 ? -7.956 5.201 0.981 1.00 96.25 73 THR A N 1
ATOM 594 C CA . THR A 1 73 ? -9.053 4.451 0.352 1.00 96.25 73 THR A CA 1
ATOM 595 C C . THR A 1 73 ? -8.935 2.959 0.637 1.00 96.25 73 THR A C 1
ATOM 597 O O . THR A 1 73 ? -9.929 2.336 1.006 1.00 96.25 73 THR A O 1
ATOM 600 N N . LEU A 1 74 ? -7.724 2.407 0.541 1.00 96.00 74 LEU A N 1
ATOM 601 C CA . LEU A 1 74 ? -7.445 1.011 0.846 1.00 96.00 74 LEU A CA 1
ATOM 602 C C . LEU A 1 74 ? -7.819 0.661 2.291 1.00 96.00 74 LEU A C 1
ATOM 604 O O . LEU A 1 74 ? -8.596 -0.264 2.519 1.00 96.00 74 LEU A O 1
ATOM 608 N N . VAL A 1 75 ? -7.327 1.434 3.262 1.00 94.25 75 VAL A N 1
ATOM 609 C CA . VAL A 1 75 ? -7.623 1.228 4.689 1.00 94.25 75 VAL A CA 1
ATOM 610 C C . VAL A 1 75 ? -9.128 1.312 4.954 1.00 94.25 75 VAL A C 1
ATOM 612 O O . VAL A 1 75 ? -9.675 0.458 5.649 1.00 94.25 75 VAL A O 1
ATOM 615 N N . HIS A 1 76 ? -9.829 2.292 4.374 1.00 94.25 76 HIS A N 1
ATOM 616 C CA . HIS A 1 76 ? -11.289 2.376 4.494 1.00 94.25 76 HIS A CA 1
ATOM 617 C C . HIS A 1 76 ? -12.004 1.171 3.866 1.00 94.25 76 HIS A C 1
ATOM 619 O O . HIS A 1 76 ? -13.010 0.714 4.409 1.00 94.25 76 HIS A O 1
ATOM 625 N N . GLY A 1 77 ? -11.490 0.649 2.750 1.00 94.56 77 GLY A N 1
ATOM 626 C CA . GLY A 1 77 ? -11.988 -0.568 2.114 1.00 94.56 77 GLY A CA 1
ATOM 627 C C . GLY A 1 77 ? -11.884 -1.779 3.038 1.00 94.56 77 GLY A C 1
ATOM 628 O O . GLY A 1 77 ? -12.896 -2.426 3.295 1.00 94.56 77 GLY A O 1
ATOM 629 N N . VAL A 1 78 ? -10.699 -2.018 3.607 1.00 94.38 78 VAL A N 1
ATOM 630 C CA . VAL A 1 78 ? -10.455 -3.127 4.546 1.00 94.38 78 VAL A CA 1
ATOM 631 C C . VAL A 1 78 ? -11.326 -2.991 5.796 1.00 94.38 78 VAL A C 1
ATOM 633 O O . VAL A 1 78 ? -11.967 -3.954 6.205 1.00 94.38 78 VAL A O 1
ATOM 636 N N . LEU A 1 79 ? -11.422 -1.791 6.379 1.00 91.38 79 LEU A N 1
ATOM 637 C CA . LEU A 1 79 ? -12.280 -1.545 7.545 1.00 91.38 79 LEU A CA 1
ATOM 638 C C . LEU A 1 79 ? -13.753 -1.860 7.261 1.00 91.38 79 LEU A C 1
ATOM 640 O O . LEU A 1 79 ? -14.437 -2.408 8.122 1.00 91.38 79 LEU A O 1
ATOM 644 N N . ARG A 1 80 ? -14.235 -1.542 6.054 1.00 91.38 80 ARG A N 1
ATOM 645 C CA . ARG A 1 80 ? -15.592 -1.887 5.629 1.00 91.38 80 ARG A CA 1
ATOM 646 C C . ARG A 1 80 ? -15.747 -3.396 5.459 1.00 91.38 80 ARG A C 1
ATOM 648 O O . ARG A 1 80 ? -16.715 -3.946 5.950 1.00 91.38 80 ARG A O 1
ATOM 655 N N . GLU A 1 81 ? -14.813 -4.084 4.809 1.00 88.75 81 GLU A N 1
ATOM 656 C CA . GLU A 1 81 ? -14.877 -5.548 4.653 1.00 88.75 81 GLU A CA 1
ATOM 657 C C . GLU A 1 81 ? -14.955 -6.266 6.016 1.00 88.75 81 GLU A C 1
ATOM 659 O O . GLU A 1 81 ? -15.753 -7.185 6.183 1.00 88.75 81 GLU A O 1
ATOM 664 N N . GLN A 1 82 ? -14.219 -5.779 7.021 1.00 78.50 82 GLN A N 1
ATOM 665 C CA . GLN A 1 82 ? -14.236 -6.318 8.389 1.00 78.50 82 GLN A CA 1
ATOM 666 C C . GLN A 1 82 ? -15.508 -5.962 9.182 1.00 78.50 82 GLN A C 1
ATOM 668 O O . GLN A 1 82 ? -15.854 -6.665 10.124 1.00 78.50 82 GLN A O 1
ATOM 673 N N . SER A 1 83 ? -16.234 -4.896 8.826 1.00 71.81 83 SER A N 1
ATOM 674 C CA . SER A 1 83 ? -17.512 -4.562 9.477 1.00 71.81 83 SER A CA 1
ATOM 675 C C . SER A 1 83 ? -18.701 -5.374 8.948 1.00 71.81 83 SER A C 1
ATOM 677 O O . SER A 1 83 ? -19.790 -5.272 9.505 1.00 71.81 83 SER A O 1
ATOM 679 N N . TYR A 1 84 ? -18.518 -6.132 7.860 1.00 55.69 84 TYR A N 1
ATOM 680 C CA . TYR A 1 84 ? -19.561 -6.938 7.210 1.00 55.69 84 TYR A CA 1
ATOM 681 C C . TYR A 1 84 ? -19.455 -8.445 7.499 1.00 55.69 84 TYR A C 1
ATOM 683 O O . TYR A 1 84 ? -20.174 -9.221 6.872 1.00 55.69 84 TYR A O 1
ATOM 691 N N . THR A 1 85 ? -18.611 -8.888 8.436 1.00 47.12 85 THR A N 1
ATOM 692 C CA . THR A 1 85 ? -18.638 -10.284 8.912 1.00 47.12 85 THR A CA 1
ATOM 693 C C . THR A 1 85 ? -19.947 -10.560 9.672 1.00 47.12 85 THR A C 1
ATOM 695 O O . THR A 1 85 ? -20.153 -9.915 10.703 1.00 47.12 85 THR A O 1
ATOM 698 N N . PRO A 1 86 ? -20.837 -11.445 9.169 1.00 43.28 86 PRO A N 1
ATOM 699 C CA . PRO A 1 86 ? -22.078 -11.821 9.850 1.00 43.28 86 PRO A CA 1
ATOM 700 C C . PRO A 1 86 ? -21.837 -12.644 11.120 1.00 43.28 86 PRO A C 1
ATOM 702 O O . PRO A 1 86 ? -20.770 -13.295 11.224 1.00 43.28 86 PRO A O 1
#

Sequence (86 aa):
MQANYEQIVKA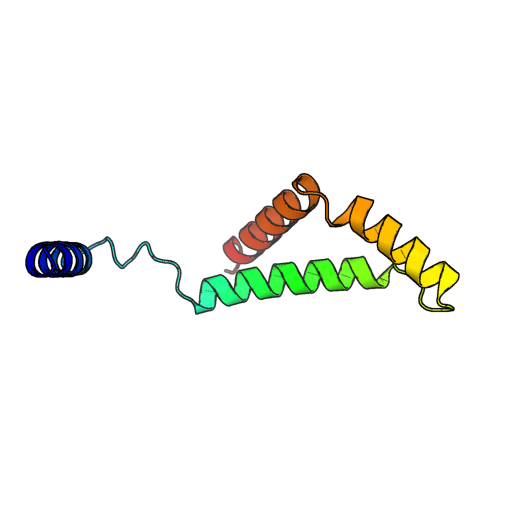QHSVPGHSEQRLTDQDKFRVFQGVMDKLFDSFESVPTNNFAEFSAGVFNWLEEYCKPQSLRTLVHGVLREQSYTP

Organism: NCBI:txid116150

pLDDT: mean 83.81, std 16.85, range [43.28, 97.62]

Radius of gyration: 20.46 Å; chains: 1; bounding box: 38×26×57 Å

Secondary structure (DSSP, 8-state):
-HHHHHHHHHHHHSSTTTSTTS--HHHHHHHHHHHHHHHHHHHTTS--SSHHHHHHHHHHHHHHHSSHHHHHHHHHHHHHHHHT--

Foldseek 3Di:
DVVVVVVVVVVCVPDPPNVVPDDDVVNVVQLVVQLVVVLVVLCVPQDDPDDVSNVVSVVVSCVPQVPPVNSVVSSVVSVVVVVPDD